Protein AF-A0A0V0XHR1-F1 (afdb_monomer_lite)

InterPro domains:
  IPR010920 LSM domain superfamily [SSF50182] (5-38)
  IPR025609 Lsm14-like, N-terminal [PF12701] (5-38)

Organism: Trichinella pseudospiralis (NCBI:txid6337)

Structure (mmCIF, N/CA/C/O backbone):
data_AF-A0A0V0XHR1-F1
#
_entry.id   AF-A0A0V0XHR1-F1
#
loop_
_atom_site.group_PDB
_atom_site.id
_atom_site.type_symbol
_atom_site.label_atom_id
_atom_site.label_alt_id
_atom_site.label_comp_id
_atom_site.label_asym_id
_atom_site.label_entity_id
_atom_site.label_seq_id
_atom_site.pdbx_PDB_ins_code
_atom_site.Cartn_x
_atom_site.Cartn_y
_atom_site.Cartn_z
_atom_site.occupancy
_atom_site.B_iso_or_equiv
_atom_site.auth_seq_id
_atom_site.auth_comp_id
_atom_site.auth_asym_id
_atom_site.auth_atom_id
_atom_site.pdbx_PDB_model_num
ATOM 1 N N . MET A 1 1 ? 14.941 5.246 -12.012 1.00 43.00 1 MET A N 1
ATOM 2 C CA . MET A 1 1 ? 14.338 5.644 -10.723 1.00 43.00 1 MET A CA 1
ATOM 3 C C . MET A 1 1 ? 13.873 4.362 -10.056 1.00 43.00 1 MET A C 1
ATOM 5 O O . MET A 1 1 ? 12.995 3.701 -10.589 1.00 43.00 1 MET A O 1
ATOM 9 N N . ASN A 1 2 ? 14.582 3.907 -9.024 1.00 45.22 2 ASN A N 1
ATOM 10 C CA . ASN A 1 2 ? 14.349 2.593 -8.430 1.00 45.22 2 ASN A CA 1
ATOM 11 C C . ASN A 1 2 ? 13.127 2.708 -7.508 1.00 45.22 2 ASN A C 1
ATOM 13 O O . ASN A 1 2 ? 13.211 3.408 -6.503 1.00 45.22 2 ASN A O 1
ATOM 17 N N . ALA A 1 3 ? 12.014 2.048 -7.831 1.00 61.75 3 ALA A N 1
ATOM 18 C CA . ALA A 1 3 ? 10.896 1.860 -6.905 1.00 61.75 3 ALA A CA 1
ATOM 19 C C . ALA A 1 3 ? 10.954 0.427 -6.332 1.00 61.75 3 ALA A C 1
ATOM 21 O O . ALA A 1 3 ? 10.148 -0.418 -6.716 1.00 61.75 3 ALA A O 1
ATOM 22 N N . PRO A 1 4 ? 11.906 0.112 -5.426 1.00 64.44 4 PRO A N 1
ATOM 23 C CA . PRO A 1 4 ? 12.117 -1.237 -4.879 1.00 64.44 4 PRO A CA 1
ATOM 24 C C . PRO A 1 4 ? 10.984 -1.721 -3.959 1.00 64.44 4 PRO A C 1
ATOM 26 O O . PRO A 1 4 ? 11.083 -2.784 -3.361 1.00 64.44 4 PRO A O 1
ATOM 29 N N . LEU A 1 5 ? 9.921 -0.931 -3.819 1.00 72.31 5 LEU A N 1
ATOM 30 C CA . LEU A 1 5 ? 8.781 -1.205 -2.953 1.00 72.31 5 LEU A CA 1
ATOM 31 C C . LEU A 1 5 ? 7.623 -1.871 -3.710 1.00 72.31 5 LEU A C 1
ATOM 33 O O . LEU A 1 5 ? 6.667 -2.309 -3.076 1.00 72.31 5 LEU A O 1
ATOM 37 N N . LEU A 1 6 ? 7.685 -1.954 -5.046 1.00 80.25 6 LEU A N 1
ATOM 38 C CA . LEU A 1 6 ? 6.656 -2.617 -5.848 1.00 80.25 6 LEU A CA 1
ATOM 39 C C . LEU A 1 6 ? 6.567 -4.099 -5.454 1.00 80.25 6 LEU A C 1
ATOM 41 O O . LEU A 1 6 ? 7.579 -4.793 -5.404 1.00 80.25 6 LEU A O 1
ATOM 45 N N . GLY A 1 7 ? 5.368 -4.580 -5.129 1.00 78.69 7 GLY A N 1
ATOM 46 C CA . GLY A 1 7 ? 5.169 -5.945 -4.632 1.00 78.69 7 GLY A CA 1
ATOM 47 C C . GLY A 1 7 ? 5.512 -6.152 -3.151 1.00 78.69 7 GLY A C 1
ATOM 48 O O . GLY A 1 7 ? 5.268 -7.235 -2.622 1.00 78.69 7 GLY A O 1
ATOM 49 N N . SER A 1 8 ? 6.018 -5.132 -2.449 1.00 83.75 8 SER A N 1
ATOM 50 C CA . SER A 1 8 ? 6.228 -5.198 -0.999 1.00 83.75 8 SER A CA 1
ATOM 51 C C . SER A 1 8 ? 4.928 -4.936 -0.239 1.00 83.75 8 SER A C 1
ATOM 53 O O . SER A 1 8 ? 4.094 -4.124 -0.654 1.00 83.75 8 SER A O 1
ATOM 55 N N . LYS A 1 9 ? 4.762 -5.614 0.904 1.00 85.38 9 LYS A N 1
ATOM 56 C CA . LYS A 1 9 ? 3.672 -5.331 1.842 1.00 85.38 9 LYS A CA 1
ATOM 57 C C . LYS A 1 9 ? 3.976 -4.022 2.569 1.00 85.38 9 LYS A C 1
ATOM 59 O O . LYS A 1 9 ? 5.028 -3.888 3.188 1.00 85.38 9 LYS A O 1
ATOM 64 N N . ILE A 1 10 ? 3.043 -3.082 2.511 1.00 86.56 10 ILE A N 1
ATOM 65 C CA . ILE A 1 10 ? 3.135 -1.779 3.169 1.00 86.56 10 ILE A CA 1
ATOM 66 C C . ILE A 1 10 ? 1.888 -1.511 4.003 1.00 86.56 10 ILE A C 1
ATOM 68 O O . ILE A 1 10 ? 0.781 -1.953 3.680 1.00 86.56 10 ILE A O 1
ATOM 72 N N . SER A 1 11 ? 2.103 -0.751 5.072 1.00 84.56 11 SER A N 1
ATOM 73 C CA . SER A 1 11 ? 1.068 -0.300 5.992 1.00 84.56 11 SER A CA 1
ATOM 74 C C . SER A 1 11 ? 1.015 1.221 5.962 1.00 84.56 11 SER A C 1
ATOM 76 O O . SER A 1 11 ? 2.037 1.883 6.136 1.00 84.56 11 SER A O 1
ATOM 78 N N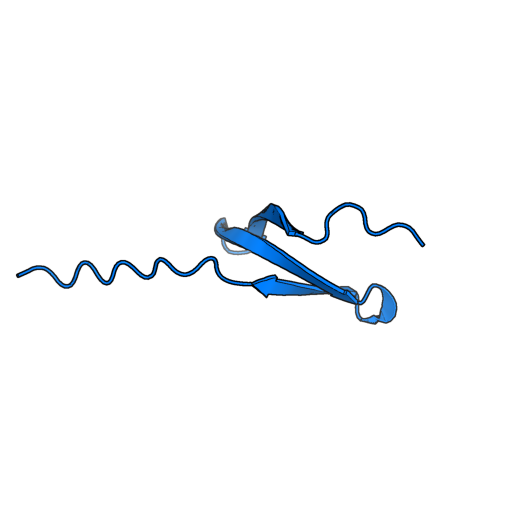 . LEU A 1 12 ? -0.169 1.780 5.741 1.00 84.38 12 LEU A N 1
ATOM 79 C CA . LEU A 1 12 ? -0.398 3.218 5.666 1.00 84.38 12 LEU A CA 1
ATOM 80 C C . LEU A 1 12 ? -1.413 3.630 6.719 1.00 84.38 12 LEU A C 1
ATOM 82 O O . LEU A 1 12 ? -2.420 2.957 6.926 1.00 84.38 12 LEU A O 1
ATOM 86 N N . ILE A 1 13 ? -1.154 4.758 7.370 1.00 86.88 13 ILE A N 1
ATOM 87 C CA . ILE A 1 13 ? -2.072 5.370 8.327 1.00 86.88 13 ILE A CA 1
ATOM 88 C C . ILE A 1 13 ? -2.610 6.631 7.664 1.00 86.88 13 ILE A C 1
ATOM 90 O O . ILE A 1 13 ? -1.848 7.537 7.331 1.00 86.88 13 ILE A O 1
ATOM 94 N N . SER A 1 14 ? -3.919 6.676 7.425 1.00 85.06 14 SER A N 1
ATOM 95 C CA . SER A 1 14 ? -4.559 7.898 6.928 1.00 85.06 14 SER A CA 1
ATOM 96 C C . SER A 1 14 ? -4.646 8.967 8.019 1.00 85.06 14 SER A C 1
ATOM 98 O O . SER A 1 14 ? -4.538 8.668 9.206 1.00 85.06 14 SER A O 1
ATOM 100 N N . LYS A 1 15 ? -4.931 10.215 7.625 1.00 88.44 15 LYS A N 1
ATOM 101 C CA . LYS A 1 15 ? -5.198 11.323 8.564 1.00 88.44 15 LYS A CA 1
ATOM 102 C C . LYS A 1 15 ? -6.359 11.047 9.527 1.00 88.44 15 LYS A C 1
ATOM 104 O O . LYS A 1 15 ? -6.444 11.687 10.563 1.00 88.44 15 LYS A O 1
ATOM 109 N N . SER A 1 16 ? -7.235 10.106 9.186 1.00 89.75 16 SER A N 1
ATOM 110 C CA . SER A 1 16 ? -8.344 9.652 10.027 1.00 89.75 16 SER A CA 1
ATOM 111 C C . SER A 1 16 ? -7.952 8.492 10.952 1.00 89.75 16 SER A C 1
ATOM 113 O O . SER A 1 16 ? -8.828 7.786 11.433 1.00 89.75 16 SER A O 1
ATOM 115 N N . GLU A 1 17 ? -6.652 8.231 11.129 1.00 87.75 17 GLU A N 1
ATOM 116 C CA . GLU A 1 17 ? -6.083 7.133 11.932 1.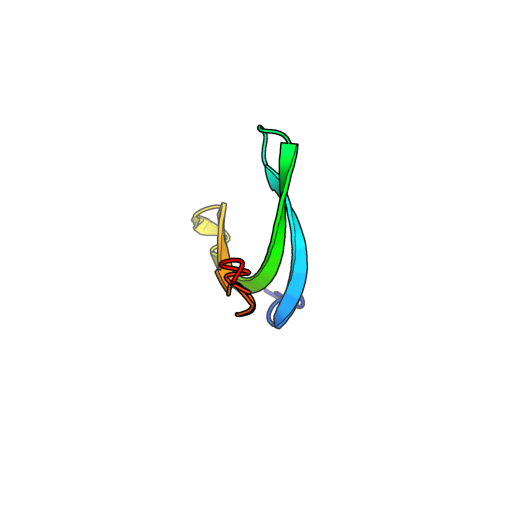00 87.75 17 GLU A CA 1
ATOM 117 C C . GLU A 1 17 ? -6.441 5.715 11.450 1.00 87.75 17 GLU A C 1
ATOM 119 O O . GLU A 1 17 ? -6.081 4.715 12.073 1.00 87.75 17 GLU A O 1
ATOM 124 N N . ILE A 1 18 ? -7.080 5.594 10.283 1.00 86.81 18 ILE A N 1
ATOM 125 C CA . ILE A 1 18 ? -7.399 4.301 9.674 1.00 86.81 18 ILE A CA 1
ATOM 126 C C . ILE A 1 18 ? -6.117 3.685 9.114 1.00 86.81 18 ILE A C 1
ATOM 128 O O . ILE A 1 18 ? -5.422 4.312 8.304 1.00 86.81 18 ILE A O 1
ATOM 132 N N . ARG A 1 19 ? -5.834 2.450 9.542 1.00 86.00 19 ARG A N 1
ATOM 133 C CA . ARG A 1 19 ? -4.716 1.622 9.079 1.00 86.00 19 ARG A CA 1
ATOM 134 C C . ARG A 1 19 ? -5.129 0.804 7.863 1.00 86.00 19 ARG A C 1
ATOM 136 O O . ARG A 1 19 ? -6.037 -0.018 7.940 1.00 86.00 19 ARG A O 1
ATOM 143 N N . TYR A 1 20 ? -4.420 1.007 6.765 1.00 84.19 20 TYR A N 1
ATOM 144 C CA . TYR A 1 20 ? -4.547 0.240 5.536 1.00 84.19 20 TYR A CA 1
ATOM 145 C C . TYR A 1 20 ? -3.317 -0.639 5.384 1.00 84.19 20 TYR A C 1
ATOM 147 O O . TYR A 1 20 ? -2.196 -0.140 5.385 1.00 84.19 20 TYR A O 1
ATOM 155 N N . GLU A 1 21 ? -3.522 -1.938 5.226 1.00 85.00 21 GLU A N 1
ATOM 156 C CA . GLU A 1 21 ? -2.463 -2.877 4.867 1.00 85.00 21 GLU A CA 1
ATOM 157 C C . GLU A 1 21 ? -2.722 -3.410 3.461 1.00 85.00 21 GLU A C 1
ATOM 159 O O . GLU A 1 21 ? -3.836 -3.827 3.135 1.00 85.00 21 GLU A O 1
ATOM 164 N N . GLY A 1 22 ? -1.693 -3.403 2.619 1.00 86.19 22 GLY A N 1
ATOM 165 C CA . GLY A 1 22 ? -1.810 -3.844 1.234 1.00 86.19 22 GLY A CA 1
ATOM 166 C C . GLY A 1 22 ? -0.460 -4.095 0.581 1.00 86.19 22 GLY A C 1
ATOM 167 O O . GLY A 1 22 ? 0.591 -3.885 1.186 1.00 86.19 22 GLY A O 1
ATOM 168 N N . I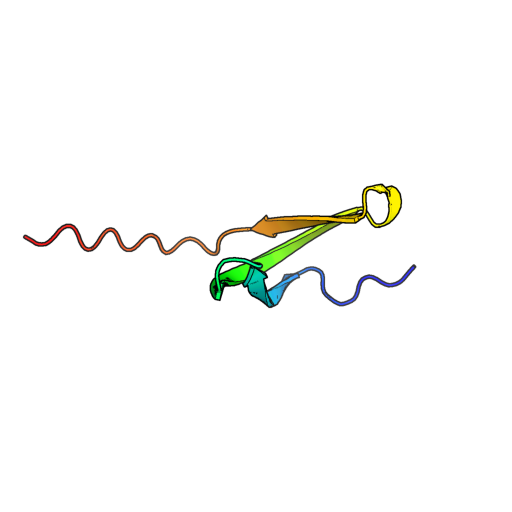LE A 1 23 ? -0.498 -4.568 -0.662 1.00 86.69 23 ILE A N 1
ATOM 169 C CA . ILE A 1 23 ? 0.696 -4.712 -1.496 1.00 86.69 23 ILE A CA 1
ATOM 170 C C . ILE A 1 23 ? 0.778 -3.499 -2.413 1.00 86.69 23 ILE A C 1
ATOM 172 O O . ILE A 1 23 ? -0.219 -3.124 -3.036 1.00 86.69 23 ILE A O 1
ATOM 176 N N . LEU A 1 24 ? 1.954 -2.880 -2.501 1.00 85.81 24 LEU A N 1
ATOM 177 C CA . LEU A 1 24 ? 2.156 -1.760 -3.413 1.00 85.81 24 LEU A CA 1
ATOM 178 C C . LEU A 1 24 ? 2.087 -2.246 -4.862 1.00 85.81 24 LEU A C 1
ATOM 180 O O . LEU A 1 24 ? 2.908 -3.063 -5.280 1.00 85.81 24 LEU A O 1
ATOM 184 N N . TYR A 1 25 ? 1.114 -1.740 -5.615 1.00 84.81 25 TYR A N 1
ATOM 185 C CA . TYR A 1 25 ? 0.892 -2.129 -7.005 1.00 84.81 25 TYR A CA 1
ATOM 186 C C . TYR A 1 25 ? 1.496 -1.121 -7.979 1.00 84.81 25 TYR A C 1
ATOM 188 O O . TYR A 1 25 ? 2.188 -1.505 -8.918 1.00 84.81 25 TYR A O 1
ATOM 196 N N . THR A 1 26 ? 1.272 0.174 -7.746 1.00 83.38 26 THR A N 1
ATOM 197 C CA . THR A 1 26 ? 1.777 1.252 -8.609 1.00 83.38 26 THR A CA 1
ATOM 198 C C . THR A 1 26 ? 2.116 2.480 -7.776 1.00 83.38 26 THR A C 1
ATOM 200 O O . THR A 1 26 ? 1.470 2.752 -6.762 1.00 83.38 26 THR A O 1
ATOM 203 N N . VAL A 1 27 ? 3.153 3.202 -8.195 1.00 83.00 27 VAL A N 1
ATOM 204 C CA . VAL A 1 27 ? 3.585 4.469 -7.604 1.00 83.00 27 VAL A CA 1
ATOM 205 C C . VAL A 1 27 ? 3.737 5.468 -8.736 1.00 83.00 27 VAL A C 1
ATOM 207 O O . VAL A 1 27 ? 4.590 5.276 -9.599 1.00 83.00 27 VAL A O 1
ATOM 210 N N . ASP A 1 28 ? 2.953 6.537 -8.691 1.00 84.81 28 ASP A N 1
ATOM 211 C CA . ASP A 1 28 ? 3.015 7.646 -9.636 1.00 84.81 28 ASP A CA 1
ATOM 212 C C . ASP A 1 28 ? 3.605 8.869 -8.917 1.00 84.81 28 ASP A C 1
ATOM 214 O O . ASP A 1 28 ? 2.864 9.638 -8.293 1.00 84.81 28 ASP A O 1
ATOM 218 N N . PRO A 1 29 ? 4.940 9.065 -8.953 1.00 80.38 29 PRO A N 1
ATOM 219 C CA . PRO A 1 29 ? 5.590 10.160 -8.235 1.00 80.38 29 PRO A CA 1
ATOM 220 C C . PRO A 1 29 ? 5.181 11.540 -8.769 1.00 80.38 29 PRO A C 1
ATOM 222 O O . PRO A 1 29 ? 5.095 12.480 -7.986 1.00 80.38 29 PRO A O 1
ATOM 225 N N . GLU A 1 30 ? 4.865 11.662 -10.064 1.00 87.88 30 GLU A N 1
ATOM 226 C CA . GLU A 1 30 ? 4.377 12.918 -10.660 1.00 87.88 30 GLU A CA 1
ATOM 227 C C . GLU A 1 30 ? 3.032 13.361 -10.078 1.00 87.88 30 GLU A C 1
ATOM 229 O O . GLU A 1 30 ? 2.812 14.546 -9.851 1.00 87.88 30 GLU A O 1
ATOM 234 N N . GLN A 1 31 ? 2.143 12.408 -9.795 1.00 85.12 31 GLN A N 1
ATOM 235 C CA . GLN A 1 31 ? 0.825 12.677 -9.216 1.00 85.12 31 GLN A CA 1
ATOM 236 C C . GLN A 1 31 ? 0.822 12.546 -7.686 1.00 85.12 31 GLN A C 1
ATOM 238 O O . GLN A 1 31 ? -0.218 12.727 -7.057 1.00 85.12 31 GLN A O 1
ATOM 243 N N . SER A 1 32 ? 1.969 12.205 -7.077 1.00 81.94 32 SER A N 1
ATOM 244 C CA . SER A 1 32 ? 2.082 11.846 -5.655 1.00 81.94 32 SER A CA 1
ATOM 245 C C . SER A 1 32 ? 1.017 10.832 -5.214 1.00 81.94 32 SER A C 1
ATOM 247 O O . SER A 1 32 ? 0.503 10.888 -4.095 1.00 81.94 32 SER A O 1
ATOM 249 N N . SER A 1 33 ? 0.671 9.910 -6.116 1.00 83.56 33 SER A N 1
ATOM 250 C CA . SER A 1 33 ? -0.396 8.932 -5.932 1.00 83.56 33 SER A CA 1
ATOM 251 C C . SER A 1 33 ? 0.185 7.526 -5.866 1.00 83.56 33 SER A C 1
ATOM 253 O O . SER A 1 33 ? 1.167 7.201 -6.536 1.00 83.56 33 SER A O 1
ATOM 255 N N . ILE A 1 34 ? -0.414 6.684 -5.030 1.00 85.75 34 ILE A N 1
ATOM 256 C CA . ILE A 1 34 ? -0.018 5.288 -4.860 1.00 85.75 34 ILE A CA 1
ATOM 257 C C . ILE A 1 34 ? -1.248 4.393 -4.942 1.00 85.75 34 ILE A C 1
ATOM 259 O O . ILE A 1 34 ? -2.264 4.642 -4.293 1.00 85.75 34 ILE A O 1
ATOM 263 N N . ALA A 1 35 ? -1.139 3.321 -5.720 1.00 84.81 35 ALA A N 1
ATOM 264 C CA . ALA A 1 35 ? -2.158 2.292 -5.818 1.00 84.81 35 ALA A CA 1
ATOM 265 C C . ALA A 1 35 ? -1.750 1.089 -4.964 1.00 84.81 35 ALA A C 1
ATOM 267 O O . ALA A 1 35 ? -0.699 0.474 -5.169 1.00 84.81 35 ALA A O 1
ATOM 268 N N . LEU A 1 36 ? -2.604 0.741 -4.005 1.00 83.50 36 LEU A N 1
ATOM 269 C CA . LEU A 1 36 ? -2.466 -0.464 -3.195 1.00 83.50 36 LEU A CA 1
ATOM 270 C C . LEU A 1 36 ? -3.361 -1.543 -3.792 1.00 83.50 36 LEU A C 1
ATOM 272 O O . LEU A 1 36 ? -4.582 -1.385 -3.841 1.00 83.50 36 LEU A O 1
ATOM 276 N N . ALA A 1 37 ? -2.776 -2.670 -4.185 1.00 81.69 37 ALA A N 1
ATOM 277 C CA . ALA A 1 37 ? -3.559 -3.873 -4.384 1.00 81.69 37 ALA A CA 1
ATOM 278 C C . ALA A 1 37 ? -4.012 -4.344 -3.000 1.00 81.69 37 ALA A C 1
ATOM 280 O O . ALA A 1 37 ? -3.203 -4.767 -2.164 1.00 81.69 37 ALA A O 1
ATOM 281 N N . LYS A 1 38 ? -5.318 -4.241 -2.734 1.00 70.44 38 LYS A N 1
ATOM 282 C CA . LYS A 1 38 ? -5.926 -4.843 -1.550 1.00 70.44 38 LYS A CA 1
ATOM 283 C C . LYS A 1 38 ? -5.688 -6.346 -1.652 1.00 70.44 38 LYS A C 1
ATOM 285 O O . LYS A 1 38 ? -6.315 -7.013 -2.471 1.00 70.44 38 LYS A O 1
ATOM 290 N N . GLY A 1 39 ? -4.756 -6.858 -0.84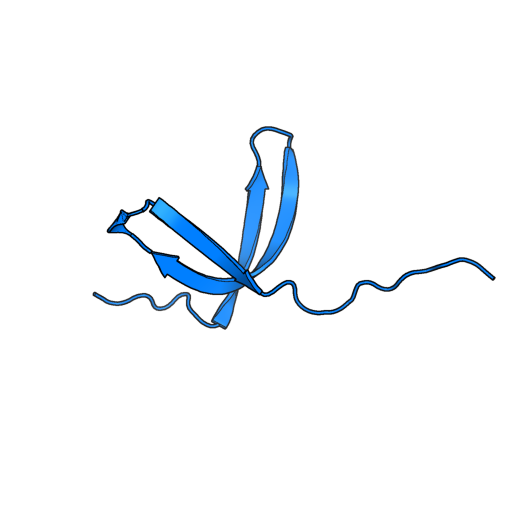6 1.00 59.09 39 GLY A N 1
ATOM 291 C CA . GLY A 1 39 ? -4.535 -8.289 -0.693 1.00 59.09 39 GLY A CA 1
ATOM 292 C C . GLY A 1 39 ? -5.869 -8.906 -0.309 1.00 59.09 39 GLY A C 1
ATOM 293 O O . GLY A 1 39 ? -6.411 -8.608 0.755 1.00 59.09 39 GLY A O 1
ATOM 294 N N . MET A 1 40 ? -6.451 -9.646 -1.245 1.00 49.53 40 MET A N 1
ATOM 295 C CA . MET A 1 40 ? -7.788 -10.200 -1.159 1.00 49.53 40 MET A CA 1
ATOM 296 C C . MET A 1 40 ? -7.888 -11.114 0.055 1.00 49.53 40 MET A C 1
ATOM 298 O O . MET A 1 40 ? -7.565 -12.293 0.015 1.00 49.53 40 MET A O 1
ATOM 302 N N . LEU A 1 41 ? -8.364 -10.543 1.148 1.00 47.25 41 LEU A N 1
ATOM 303 C CA . LEU A 1 41 ? -9.057 -11.263 2.186 1.00 47.25 41 LEU A CA 1
ATOM 304 C C . LEU A 1 41 ? -10.029 -10.291 2.844 1.00 47.25 41 LEU A C 1
ATOM 306 O O . LEU A 1 41 ? -9.972 -9.994 4.034 1.00 47.25 41 LEU A O 1
ATOM 310 N N . MET A 1 42 ? -10.988 -9.829 2.043 1.00 44.62 42 MET A N 1
ATOM 311 C CA . MET A 1 42 ? -12.312 -9.578 2.585 1.00 44.62 42 MET A CA 1
ATOM 312 C C . MET A 1 42 ? -12.851 -10.960 2.979 1.00 44.62 42 MET A C 1
ATOM 314 O O . MET A 1 42 ? -13.661 -11.555 2.278 1.00 44.62 42 MET A O 1
ATOM 318 N N . ARG A 1 43 ? -12.348 -11.506 4.100 1.00 48.25 43 ARG A N 1
ATOM 319 C CA . ARG A 1 43 ? -13.137 -12.409 4.929 1.00 48.25 43 ARG A CA 1
ATOM 320 C C . ARG A 1 43 ? -14.286 -11.530 5.396 1.00 48.25 43 ARG A C 1
ATOM 322 O O . ARG A 1 43 ? -14.246 -10.920 6.457 1.00 48.25 43 ARG 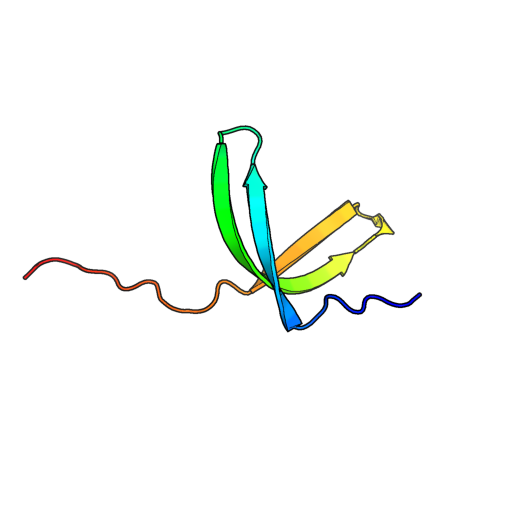A O 1
ATOM 329 N N . CYS A 1 44 ? -15.277 -11.414 4.524 1.00 44.81 44 CYS A N 1
ATOM 330 C CA . CYS A 1 44 ? -16.661 -11.356 4.903 1.00 44.81 44 CYS A CA 1
ATOM 331 C C . CYS A 1 44 ? -16.877 -12.517 5.881 1.00 44.81 44 CYS A C 1
ATOM 333 O O . CYS A 1 44 ? -17.351 -13.579 5.499 1.00 44.81 44 CYS A O 1
ATOM 335 N N . LEU A 1 45 ? -16.487 -12.329 7.144 1.00 52.38 45 LEU A N 1
ATOM 336 C CA . LEU A 1 45 ? -17.121 -12.995 8.267 1.00 52.38 45 LEU A CA 1
ATOM 337 C C . LEU A 1 45 ? -18.518 -12.370 8.344 1.00 52.38 45 LEU A C 1
ATOM 339 O O . LEU A 1 45 ? -18.825 -11.600 9.246 1.00 52.38 45 LEU A O 1
ATOM 343 N N . PHE A 1 46 ? -19.340 -12.640 7.324 1.00 49.75 46 PHE A N 1
ATOM 344 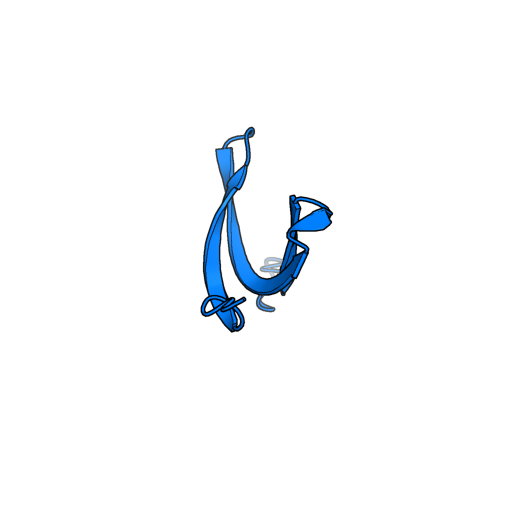C CA . PHE A 1 46 ? -20.766 -12.726 7.545 1.00 49.75 46 PHE A CA 1
ATOM 345 C C . PHE A 1 46 ? -20.913 -13.935 8.449 1.00 49.75 46 PHE A C 1
ATOM 347 O O . PHE A 1 46 ? -20.744 -15.077 8.037 1.00 49.75 46 PHE A O 1
ATOM 354 N N . THR A 1 47 ? -21.087 -13.628 9.721 1.00 50.69 47 THR A N 1
ATOM 355 C CA . THR A 1 47 ? -21.557 -14.524 10.754 1.00 50.69 47 THR A CA 1
ATOM 356 C C . THR A 1 47 ? -22.772 -15.292 10.230 1.00 50.69 47 THR A C 1
ATOM 358 O O . THR A 1 47 ? -23.831 -14.699 10.021 1.00 50.69 47 THR A O 1
ATOM 361 N N . ASN A 1 48 ? -22.623 -16.598 10.022 1.00 44.97 48 ASN A N 1
ATOM 362 C CA . ASN A 1 48 ? -23.660 -17.582 10.316 1.00 44.97 48 ASN A CA 1
ATOM 363 C C . ASN A 1 48 ? -23.003 -18.927 10.614 1.00 44.97 48 ASN A C 1
ATOM 365 O O . ASN A 1 48 ? -22.320 -19.451 9.707 1.00 44.97 48 ASN A O 1
#

Radius of gyration: 13.47 Å; chains: 1; bounding box: 38×30×23 Å

pLDDT: mean 74.19, std 16.01, range [43.0, 89.75]

Sequence (48 aa):
MNAPLLGSKISLISKSEIRYEGILYTVDPEQSSIALAKGMLMRCLFTN

Secondary structure (DSSP, 8-state):
---TTTT-EEEEE-TT--EEEEEEEEEETTTTEEEEE--S--------

Foldseek 3Di:
DDPVQQQPWDWDQDPVRDIDIFRWHDQDVVVRDTDGDRPDDPPPPPDD